Protein AF-A0A9D7NL13-F1 (afdb_monomer_lite)

Sequence (88 aa):
MILLLALGKTERYQIYLPDGYTPNSNQRYPVIYFLHGALSDHEGYGFIKDVLDNLIASKRIKPMIVVKPNGTKGNYGGEVCLPIPLVG

Foldseek 3Di:
DDQPVVVNDDWDKDKDFAPPDDPPDPDDAAEAEDEDDPLDFRCPPVVVNVVLNVCCVVVVDPGHMYMYTGPDDDPPDDNPPPPPPPPD

Structure (mmCIF, N/CA/C/O backbone):
data_AF-A0A9D7NL13-F1
#
_entry.id   AF-A0A9D7NL13-F1
#
loop_
_atom_site.group_PDB
_atom_site.id
_atom_site.type_symbol
_atom_site.label_atom_id
_atom_site.label_alt_id
_atom_site.label_comp_id
_atom_site.label_asym_id
_atom_site.label_entity_id
_atom_site.label_seq_id
_atom_site.pdbx_PDB_ins_code
_atom_site.Cartn_x
_atom_site.Cartn_y
_atom_site.Cartn_z
_atom_site.occupancy
_atom_site.B_iso_or_equiv
_atom_site.auth_seq_id
_atom_site.auth_comp_id
_atom_site.auth_asym_id
_atom_site.auth_atom_id
_atom_site.pdbx_PDB_model_num
ATOM 1 N N . MET A 1 1 ? 11.362 -9.301 3.816 1.00 44.16 1 MET A N 1
ATOM 2 C CA . MET A 1 1 ? 11.755 -10.314 2.816 1.00 44.16 1 MET A CA 1
ATOM 3 C C . MET A 1 1 ? 10.777 -11.470 2.935 1.00 44.16 1 MET A C 1
ATOM 5 O O . MET A 1 1 ? 10.767 -12.110 3.975 1.00 44.16 1 MET A O 1
ATOM 9 N N . ILE A 1 2 ? 9.884 -11.653 1.961 1.00 46.72 2 ILE A N 1
ATOM 10 C CA . ILE A 1 2 ? 8.871 -12.721 1.988 1.00 46.72 2 ILE A CA 1
ATOM 11 C C . ILE A 1 2 ? 9.268 -13.744 0.925 1.00 46.72 2 ILE A C 1
ATOM 13 O O . ILE A 1 2 ? 9.511 -13.377 -0.225 1.00 46.72 2 ILE A O 1
ATOM 17 N N . LEU A 1 3 ? 9.373 -15.012 1.322 1.00 44.69 3 LEU A N 1
ATOM 18 C CA . LEU A 1 3 ? 9.628 -16.116 0.402 1.00 44.69 3 LEU A CA 1
ATOM 19 C C . LEU A 1 3 ? 8.356 -16.377 -0.409 1.00 44.69 3 LEU A C 1
ATOM 21 O O . LEU A 1 3 ? 7.334 -16.766 0.159 1.00 44.69 3 LEU A O 1
ATOM 25 N N . LEU A 1 4 ? 8.408 -16.175 -1.727 1.00 54.94 4 LEU A N 1
ATOM 26 C CA . LEU A 1 4 ? 7.287 -16.512 -2.596 1.00 54.94 4 LEU A CA 1
ATOM 27 C C . LEU A 1 4 ? 7.452 -17.959 -3.061 1.00 54.94 4 LEU A C 1
ATOM 29 O O . LEU A 1 4 ? 8.131 -18.245 -4.047 1.00 54.94 4 LEU A O 1
ATOM 33 N N . LEU A 1 5 ? 6.835 -18.880 -2.318 1.00 58.84 5 LEU A N 1
ATOM 34 C CA . LEU A 1 5 ? 6.953 -2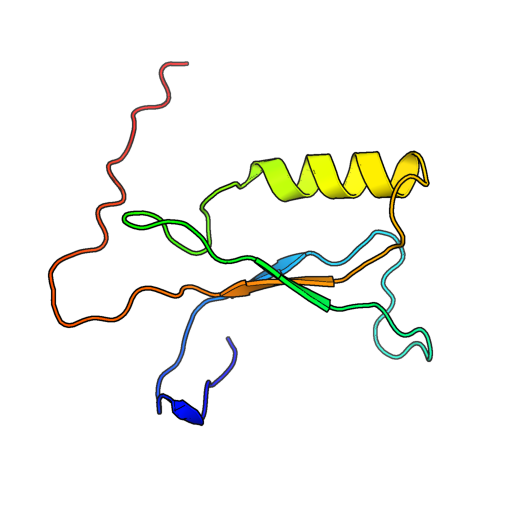0.328 -2.534 1.00 58.84 5 LEU A CA 1
ATOM 35 C C . LEU A 1 5 ? 6.576 -20.754 -3.963 1.00 58.84 5 LEU A C 1
ATOM 37 O O . LEU A 1 5 ? 7.194 -21.660 -4.507 1.00 58.84 5 LEU A O 1
ATOM 41 N N . ALA A 1 6 ? 5.632 -20.053 -4.598 1.00 60.53 6 ALA A N 1
ATOM 42 C CA . ALA A 1 6 ? 5.204 -20.329 -5.970 1.00 60.53 6 ALA A CA 1
ATOM 43 C C . ALA A 1 6 ? 6.293 -20.076 -7.031 1.00 60.53 6 ALA A C 1
ATOM 45 O O . ALA A 1 6 ? 6.266 -20.702 -8.085 1.00 60.53 6 ALA A O 1
ATOM 46 N N . LEU A 1 7 ? 7.249 -19.176 -6.765 1.00 63.50 7 LEU A N 1
ATOM 47 C CA . LEU A 1 7 ? 8.347 -18.863 -7.690 1.00 63.50 7 LEU A CA 1
ATOM 48 C C . LEU A 1 7 ? 9.689 -19.466 -7.254 1.00 63.50 7 LEU A C 1
ATOM 50 O O . LEU A 1 7 ? 10.673 -19.332 -7.981 1.00 63.50 7 LEU A O 1
ATOM 54 N N . GLY A 1 8 ? 9.755 -20.085 -6.068 1.00 61.25 8 GLY A N 1
ATOM 55 C CA . GLY A 1 8 ? 10.997 -20.619 -5.500 1.00 61.25 8 GLY A CA 1
ATOM 56 C C . GLY A 1 8 ? 12.090 -19.560 -5.312 1.00 61.25 8 GLY A C 1
ATOM 57 O O . GLY A 1 8 ? 13.274 -19.887 -5.298 1.00 61.25 8 GLY A O 1
ATOM 58 N N . LYS A 1 9 ? 11.707 -18.280 -5.226 1.00 65.75 9 LYS A N 1
ATOM 59 C CA . LYS A 1 9 ? 12.620 -17.134 -5.189 1.00 65.75 9 LYS A CA 1
ATOM 60 C C . LYS A 1 9 ? 12.220 -16.151 -4.099 1.00 65.75 9 LYS A C 1
ATOM 62 O O . LYS A 1 9 ? 11.056 -16.029 -3.711 1.00 65.75 9 LYS A O 1
ATOM 67 N N . THR A 1 10 ? 13.225 -15.434 -3.622 1.00 66.00 10 THR A N 1
ATOM 68 C CA . THR A 1 10 ? 13.052 -14.299 -2.725 1.00 66.00 10 THR A CA 1
ATOM 69 C C . THR A 1 10 ? 12.813 -13.046 -3.552 1.00 66.00 10 THR A C 1
ATOM 71 O O . THR A 1 10 ? 13.637 -12.697 -4.398 1.00 66.00 10 THR A O 1
ATOM 74 N N . GLU A 1 11 ? 11.709 -12.358 -3.277 1.00 71.25 11 GLU A N 1
ATOM 75 C CA . GLU A 1 11 ? 11.375 -11.090 -3.923 1.00 71.25 11 GLU A CA 1
ATOM 76 C C . GLU A 1 11 ? 11.332 -9.948 -2.909 1.00 71.25 11 GLU A C 1
ATOM 78 O O . GLU A 1 11 ? 11.141 -10.146 -1.699 1.00 71.25 11 GLU A O 1
ATOM 83 N N . ARG A 1 12 ? 11.524 -8.730 -3.417 1.00 74.62 12 ARG A N 1
ATOM 84 C CA . ARG A 1 12 ? 11.351 -7.501 -2.646 1.00 74.62 12 ARG A CA 1
ATOM 85 C C . ARG A 1 12 ? 9.932 -6.968 -2.834 1.00 74.62 12 ARG A C 1
ATOM 87 O O . ARG A 1 12 ? 9.363 -7.040 -3.921 1.00 74.62 12 ARG A O 1
ATOM 94 N N . TYR A 1 13 ? 9.390 -6.417 -1.755 1.00 79.12 13 TYR A N 1
ATOM 95 C CA . TYR A 1 13 ? 8.050 -5.845 -1.694 1.00 79.12 13 TYR A CA 1
ATOM 96 C C . TYR A 1 13 ? 8.116 -4.563 -0.875 1.00 79.12 13 TYR A C 1
ATOM 98 O O . TYR A 1 13 ? 8.799 -4.537 0.152 1.00 79.12 13 TYR A O 1
ATOM 106 N N . GLN A 1 14 ? 7.361 -3.547 -1.281 1.00 84.19 14 GLN A N 1
ATOM 107 C CA . GLN A 1 14 ? 7.019 -2.429 -0.406 1.00 84.19 14 GLN A CA 1
ATOM 108 C C . GLN A 1 14 ? 5.598 -2.630 0.122 1.00 84.19 14 GLN A C 1
ATOM 110 O O . GLN A 1 14 ? 4.710 -3.058 -0.614 1.00 84.19 14 GLN A O 1
ATOM 115 N N . ILE A 1 15 ? 5.385 -2.352 1.407 1.00 88.94 15 ILE A N 1
ATOM 116 C CA . ILE A 1 15 ? 4.076 -2.481 2.053 1.00 88.94 15 ILE A CA 1
ATOM 117 C C . ILE A 1 15 ? 3.732 -1.138 2.683 1.00 88.94 15 ILE A C 1
ATOM 119 O O . ILE A 1 15 ? 4.475 -0.638 3.523 1.00 88.94 15 ILE A O 1
ATOM 123 N N . TYR A 1 16 ? 2.601 -0.575 2.276 1.00 92.00 16 TYR A N 1
ATOM 124 C CA . TYR A 1 16 ? 1.965 0.550 2.943 1.00 92.00 16 TYR A CA 1
ATOM 125 C C . TYR A 1 16 ? 1.023 0.025 4.025 1.00 92.00 16 TYR A C 1
ATOM 127 O O . TYR A 1 16 ? 0.183 -0.843 3.763 1.00 92.00 16 TYR A O 1
ATOM 135 N N . LEU A 1 17 ? 1.159 0.581 5.225 1.00 93.06 17 LEU A N 1
ATOM 136 C CA . LEU A 1 17 ? 0.266 0.351 6.350 1.00 93.06 17 LEU A CA 1
ATOM 137 C C . LEU A 1 17 ? -0.425 1.679 6.667 1.00 93.06 17 LEU A C 1
ATOM 139 O O . LEU A 1 17 ? 0.270 2.692 6.753 1.00 93.06 17 LEU A O 1
ATOM 143 N N . PRO A 1 18 ? -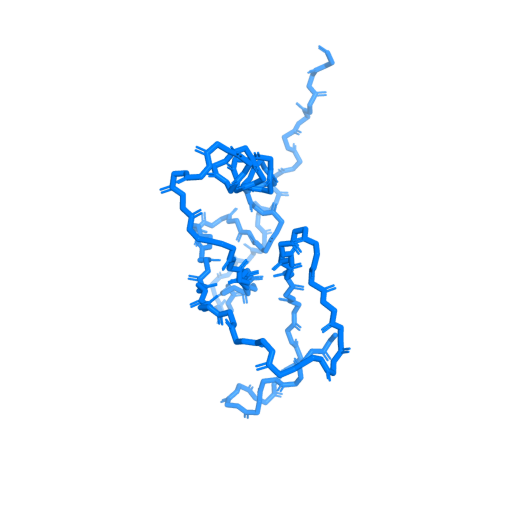1.757 1.690 6.821 1.00 92.06 18 PRO A N 1
ATOM 144 C CA . PRO A 1 18 ? -2.477 2.919 7.103 1.00 92.06 18 PRO A CA 1
ATOM 145 C C . PRO A 1 18 ? -2.185 3.396 8.527 1.00 92.06 18 PRO A C 1
ATOM 147 O O . PRO A 1 18 ? -1.893 2.590 9.417 1.00 92.06 18 PRO A O 1
ATOM 150 N N . ASP A 1 19 ? -2.344 4.696 8.757 1.00 87.69 19 ASP A N 1
ATOM 151 C CA . ASP A 1 19 ? -2.241 5.272 10.095 1.00 87.69 19 ASP A CA 1
ATOM 152 C C . ASP A 1 19 ? -3.170 4.558 11.090 1.00 87.69 19 ASP A C 1
ATOM 154 O O . ASP A 1 19 ? -4.323 4.223 10.796 1.00 87.69 19 ASP A O 1
ATOM 158 N N . GLY A 1 20 ? -2.641 4.294 12.287 1.00 84.31 20 GLY A N 1
ATOM 159 C CA . GLY A 1 20 ? -3.335 3.525 13.321 1.00 84.31 20 GLY A CA 1
ATOM 160 C C . GLY A 1 20 ? -3.321 2.007 13.106 1.00 84.31 20 GLY A C 1
ATOM 161 O O . GLY A 1 20 ? -4.038 1.293 13.807 1.00 84.31 20 GLY A O 1
ATOM 162 N N . TYR A 1 21 ? -2.525 1.488 12.164 1.00 89.62 21 TYR A N 1
ATOM 163 C CA . TYR A 1 21 ? -2.262 0.054 12.073 1.00 89.62 21 TYR A CA 1
ATOM 164 C C . TYR A 1 21 ? -1.541 -0.453 13.330 1.00 89.62 21 TYR A C 1
ATOM 166 O O . TYR A 1 21 ? -0.423 -0.038 13.635 1.00 89.62 21 TYR A O 1
ATOM 174 N N . THR A 1 22 ? -2.159 -1.415 14.018 1.00 86.12 22 THR A N 1
ATOM 175 C CA . THR A 1 22 ? -1.600 -2.038 15.223 1.00 86.12 22 THR A CA 1
ATOM 176 C C . THR A 1 22 ? -1.371 -3.531 14.985 1.00 86.12 22 THR A C 1
ATOM 178 O O . THR A 1 22 ? -2.344 -4.262 14.737 1.00 86.12 22 THR A O 1
ATOM 181 N N . PRO A 1 23 ? -0.117 -4.018 15.091 1.00 79.12 23 PRO A N 1
ATOM 182 C CA . PRO A 1 23 ? 0.177 -5.446 15.065 1.00 79.12 23 PRO A CA 1
ATOM 183 C C . PRO A 1 23 ? -0.631 -6.188 16.138 1.00 79.12 23 PRO A C 1
ATOM 185 O O . PRO A 1 23 ? -0.743 -5.717 17.265 1.00 79.12 23 PRO A O 1
ATOM 188 N N . ASN A 1 24 ? -1.176 -7.358 15.799 1.00 75.62 24 ASN A N 1
ATOM 189 C CA . ASN A 1 24 ? -1.958 -8.219 16.704 1.00 75.62 24 ASN A CA 1
ATOM 190 C C . ASN A 1 24 ? -3.322 -7.665 17.158 1.00 75.62 24 ASN A C 1
ATOM 192 O O . ASN A 1 24 ? -3.927 -8.211 18.080 1.00 75.62 24 ASN A O 1
ATOM 196 N N . SER A 1 25 ? -3.849 -6.623 16.509 1.00 84.69 25 SER A N 1
ATOM 197 C CA . SER A 1 25 ? -5.255 -6.249 16.693 1.00 84.69 25 SER A CA 1
ATOM 198 C C . SER A 1 25 ? -6.199 -7.216 15.957 1.00 84.69 25 SER A C 1
ATOM 200 O O . SER A 1 25 ? -5.836 -7.839 14.956 1.00 84.69 25 SER A O 1
ATOM 202 N N . ASN A 1 26 ? -7.453 -7.308 16.412 1.00 88.69 26 ASN A N 1
ATOM 203 C CA . ASN A 1 26 ? -8.508 -8.034 15.689 1.00 88.69 26 ASN A CA 1
ATOM 204 C C . ASN A 1 26 ? -9.061 -7.253 14.484 1.00 88.69 26 ASN A C 1
ATOM 206 O O . ASN A 1 26 ? -9.927 -7.759 13.768 1.00 88.69 26 ASN A O 1
ATOM 210 N N . GLN A 1 27 ? -8.559 -6.042 14.230 1.00 87.75 27 GLN A N 1
ATOM 211 C CA . GLN A 1 27 ? -8.967 -5.241 13.087 1.00 87.75 27 GLN A CA 1
ATOM 212 C C . GLN A 1 27 ? -8.514 -5.910 11.782 1.00 87.75 27 GLN A C 1
ATOM 214 O O . GLN A 1 27 ? -7.392 -6.406 11.659 1.00 87.75 27 GLN A O 1
ATOM 219 N N . ARG A 1 28 ? -9.403 -5.940 10.788 1.00 89.94 28 ARG A N 1
ATOM 220 C CA . ARG A 1 28 ? -9.109 -6.432 9.439 1.00 89.94 28 ARG A CA 1
ATOM 221 C C . ARG A 1 28 ? -9.104 -5.261 8.469 1.00 89.94 28 ARG A C 1
ATOM 223 O O . ARG A 1 28 ? -10.013 -4.435 8.491 1.00 89.94 28 ARG A O 1
ATOM 230 N N . TYR A 1 29 ? -8.090 -5.225 7.614 1.00 91.81 29 TYR A N 1
ATOM 231 C CA . TYR A 1 29 ? -7.940 -4.219 6.571 1.00 91.81 29 TYR A CA 1
ATOM 232 C C . TYR A 1 29 ? -8.095 -4.891 5.204 1.00 91.81 29 TYR A C 1
ATOM 234 O O . TYR A 1 29 ? -7.552 -5.983 5.011 1.00 91.81 29 TYR A O 1
ATOM 242 N N . PRO A 1 30 ? -8.812 -4.276 4.249 1.00 94.00 30 PRO A N 1
ATOM 243 C CA . PRO A 1 30 ? -8.743 -4.717 2.864 1.00 94.00 30 PRO A CA 1
ATOM 244 C C . PRO A 1 30 ? -7.308 -4.564 2.343 1.00 94.00 30 PRO A C 1
ATOM 246 O O . PRO A 1 30 ? -6.572 -3.672 2.777 1.00 94.00 30 PRO A O 1
ATOM 249 N N . VAL A 1 31 ? -6.921 -5.446 1.421 1.00 93.75 31 VAL A N 1
ATOM 250 C CA . VAL A 1 31 ? -5.572 -5.493 0.846 1.00 93.75 31 VAL A CA 1
ATOM 251 C C . VAL A 1 31 ? -5.649 -5.237 -0.651 1.00 93.75 31 VAL A C 1
ATOM 253 O O . VAL A 1 31 ? -6.415 -5.897 -1.352 1.00 93.75 31 VAL A O 1
ATOM 256 N N . ILE A 1 32 ? -4.838 -4.302 -1.140 1.00 91.94 32 ILE A N 1
ATOM 257 C CA . ILE A 1 32 ? -4.661 -4.039 -2.570 1.00 91.94 32 ILE A CA 1
ATOM 258 C C . ILE A 1 32 ? -3.253 -4.459 -2.982 1.00 91.94 32 ILE A C 1
ATOM 260 O O . ILE A 1 32 ? -2.274 -4.066 -2.351 1.00 91.94 32 ILE A O 1
ATOM 264 N N . TYR A 1 33 ? -3.151 -5.215 -4.072 1.00 88.81 33 TYR A N 1
ATOM 265 C CA . TYR A 1 33 ? -1.885 -5.470 -4.753 1.00 88.81 33 TYR A CA 1
ATOM 266 C C . TYR A 1 33 ? -1.711 -4.438 -5.864 1.00 88.81 33 TYR A C 1
ATOM 268 O O . TYR A 1 33 ? -2.445 -4.452 -6.850 1.00 88.81 33 TYR A O 1
ATOM 276 N N . PHE A 1 34 ? -0.767 -3.519 -5.681 1.00 87.69 34 PHE A N 1
ATOM 277 C CA . PHE A 1 34 ? -0.506 -2.428 -6.610 1.00 87.69 34 PHE A CA 1
ATOM 278 C C . PHE A 1 34 ? 0.727 -2.752 -7.454 1.00 87.69 34 PHE A C 1
ATOM 280 O O . PHE A 1 34 ? 1.856 -2.716 -6.963 1.00 87.69 34 PHE A O 1
ATOM 287 N N . LEU A 1 35 ? 0.497 -3.104 -8.718 1.00 84.94 35 LEU A N 1
ATOM 288 C CA . LEU A 1 35 ? 1.549 -3.449 -9.671 1.00 84.94 35 LEU A CA 1
ATOM 289 C C . LEU A 1 35 ? 2.067 -2.200 -10.381 1.00 84.94 35 LEU A C 1
ATOM 291 O O . LEU A 1 35 ? 1.301 -1.299 -10.721 1.00 84.94 35 LEU A O 1
ATOM 295 N N . HIS A 1 36 ? 3.371 -2.170 -10.628 1.00 80.75 36 HIS A N 1
ATOM 296 C CA . HIS A 1 36 ? 3.992 -1.148 -11.458 1.00 80.75 36 HIS A CA 1
ATOM 297 C C . HIS A 1 36 ? 3.828 -1.481 -12.954 1.00 80.75 36 HIS A C 1
ATOM 299 O O . HIS A 1 36 ? 3.542 -2.620 -13.332 1.00 80.75 36 HIS A O 1
ATOM 305 N N . GLY A 1 37 ? 4.023 -0.482 -13.817 1.00 73.88 37 GLY A N 1
ATOM 306 C CA . GLY A 1 37 ? 4.105 -0.684 -15.265 1.00 73.88 37 GLY A CA 1
ATOM 307 C C . GLY A 1 37 ? 5.425 -1.333 -15.699 1.00 73.88 37 GLY A C 1
ATOM 308 O O . GLY A 1 37 ? 6.332 -1.544 -14.890 1.00 73.88 37 GLY A O 1
ATOM 309 N N . ALA A 1 38 ? 5.549 -1.632 -16.994 1.00 67.69 38 ALA A N 1
ATOM 310 C CA . ALA A 1 38 ? 6.816 -2.072 -17.578 1.00 67.69 38 ALA A CA 1
ATOM 311 C C . ALA A 1 38 ? 7.916 -1.012 -17.366 1.00 67.69 38 ALA A C 1
ATOM 313 O O . ALA A 1 38 ? 7.619 0.181 -17.338 1.00 67.69 38 ALA A O 1
ATOM 314 N N . LEU A 1 39 ? 9.175 -1.452 -17.245 1.00 67.31 39 LEU A N 1
ATOM 315 C CA . LEU A 1 39 ? 10.353 -0.594 -17.004 1.00 67.31 39 LEU A CA 1
ATOM 316 C C . LEU A 1 39 ? 10.368 0.129 -15.642 1.00 67.31 39 LEU A C 1
ATOM 318 O O . LEU A 1 39 ? 11.135 1.064 -15.442 1.00 67.31 39 LEU A O 1
ATOM 322 N N . SER A 1 40 ? 9.536 -0.306 -14.699 1.00 68.50 40 SER A N 1
ATOM 323 C CA . SER A 1 40 ? 9.544 0.153 -13.309 1.00 68.50 40 SER A CA 1
ATOM 324 C C . SER A 1 40 ? 9.629 -1.052 -12.364 1.00 68.50 40 SER A C 1
ATOM 326 O O . SER A 1 40 ? 9.660 -2.203 -12.810 1.00 68.50 40 SER A O 1
ATOM 328 N N . ASP A 1 41 ? 9.704 -0.790 -11.066 1.00 70.62 41 ASP A N 1
ATOM 329 C CA . ASP A 1 41 ? 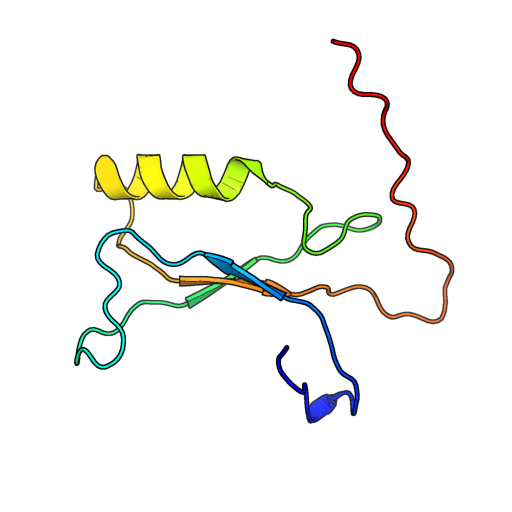9.848 -1.789 -10.011 1.00 70.62 41 ASP A CA 1
ATOM 330 C C . ASP A 1 41 ? 8.961 -1.439 -8.800 1.00 70.62 41 ASP A C 1
ATOM 332 O O . ASP A 1 41 ? 8.042 -0.616 -8.880 1.00 70.62 41 ASP A O 1
ATOM 336 N N . HIS A 1 42 ? 9.219 -2.064 -7.649 1.00 65.00 42 HIS A N 1
ATOM 337 C CA . HIS A 1 42 ? 8.445 -1.810 -6.436 1.00 65.00 42 HIS A CA 1
ATOM 338 C C . HIS A 1 42 ? 8.566 -0.371 -5.897 1.00 65.00 42 HIS A C 1
ATOM 340 O O . HIS A 1 42 ? 7.714 0.028 -5.104 1.00 65.00 42 HIS A O 1
ATOM 346 N N . GLU A 1 43 ? 9.602 0.399 -6.264 1.00 74.50 43 GLU A N 1
ATOM 347 C CA . GLU A 1 43 ? 9.794 1.797 -5.838 1.00 74.50 43 GLU A CA 1
ATOM 348 C C . GLU A 1 43 ? 9.008 2.773 -6.712 1.00 74.50 43 GLU A C 1
ATOM 350 O O . GLU A 1 43 ? 8.685 3.877 -6.266 1.00 74.50 43 GLU A O 1
ATOM 355 N N . GLY A 1 44 ? 8.613 2.339 -7.913 1.00 75.31 44 GLY A N 1
ATOM 356 C CA . GLY A 1 44 ? 7.729 3.086 -8.798 1.00 75.31 44 GLY A CA 1
ATOM 357 C C . GLY A 1 44 ? 6.506 3.641 -8.066 1.00 75.31 44 GLY A C 1
ATOM 358 O O . GLY A 1 44 ? 5.943 3.000 -7.172 1.00 75.31 44 GLY A O 1
ATOM 359 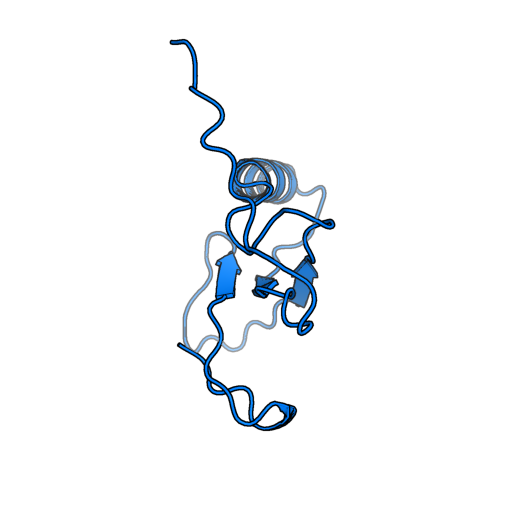N N . TYR A 1 45 ? 6.079 4.846 -8.449 1.00 80.00 45 TYR A N 1
ATOM 360 C CA . TYR A 1 45 ? 4.925 5.536 -7.861 1.00 80.00 45 TYR A CA 1
ATOM 361 C C . TYR A 1 45 ? 5.058 5.817 -6.349 1.00 80.00 45 TYR A C 1
ATOM 363 O O . TYR A 1 45 ? 4.116 5.608 -5.583 1.00 80.00 45 TYR A O 1
ATO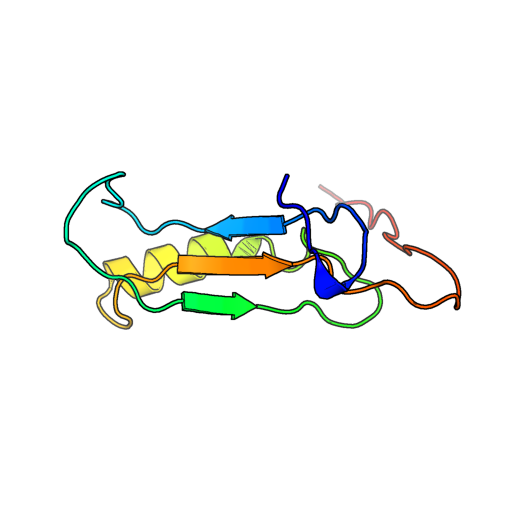M 371 N N . GLY A 1 46 ? 6.218 6.310 -5.898 1.00 83.75 46 GLY A N 1
ATOM 372 C CA . GLY A 1 46 ? 6.456 6.678 -4.490 1.00 83.75 46 GLY A CA 1
ATOM 373 C C . GLY A 1 46 ? 5.402 7.627 -3.890 1.00 83.75 46 GLY A C 1
ATOM 374 O O . GLY A 1 46 ? 5.046 7.488 -2.723 1.00 83.75 46 GLY A O 1
ATOM 375 N N . PHE A 1 47 ? 4.811 8.500 -4.715 1.00 87.38 47 PHE A N 1
ATOM 376 C CA . PHE A 1 47 ? 3.744 9.435 -4.327 1.00 87.38 47 PHE A CA 1
ATOM 377 C C . PHE A 1 47 ? 2.444 8.763 -3.849 1.00 87.38 47 PHE A C 1
ATOM 379 O O . PHE A 1 47 ? 1.589 9.422 -3.259 1.00 87.38 47 PHE A O 1
ATOM 386 N N . ILE A 1 48 ? 2.250 7.462 -4.107 1.00 90.19 48 ILE A N 1
ATOM 387 C CA . ILE A 1 48 ? 1.024 6.746 -3.722 1.00 90.19 48 ILE A CA 1
ATOM 388 C C . ILE A 1 48 ? 0.793 6.795 -2.217 1.00 90.19 48 ILE A C 1
ATOM 390 O O . ILE A 1 48 ? -0.358 6.887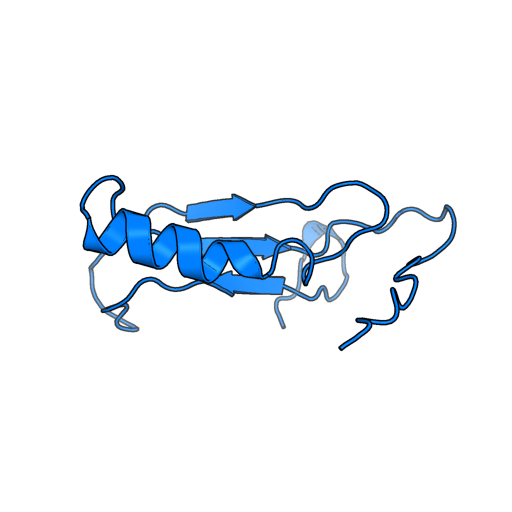 -1.801 1.00 90.19 48 ILE A O 1
ATOM 394 N N . LYS A 1 49 ? 1.860 6.774 -1.410 1.00 90.44 49 LYS A N 1
ATOM 395 C CA . LYS A 1 49 ? 1.740 6.886 0.045 1.00 90.44 49 LYS A CA 1
ATOM 396 C C . LYS A 1 49 ? 0.956 8.148 0.428 1.00 90.44 49 LYS A C 1
ATOM 398 O O . LYS A 1 49 ? -0.063 8.049 1.102 1.00 90.44 49 LYS A O 1
ATOM 403 N N . ASP A 1 50 ? 1.384 9.305 -0.068 1.00 93.44 50 ASP A N 1
ATOM 404 C CA . ASP A 1 50 ? 0.785 10.593 0.294 1.00 93.44 50 ASP A CA 1
ATOM 405 C C . ASP A 1 50 ? -0.651 10.719 -0.229 1.00 93.44 50 ASP A C 1
ATOM 407 O O . ASP A 1 50 ? -1.522 11.289 0.428 1.00 93.44 50 ASP A O 1
ATOM 411 N N . VAL A 1 51 ? -0.937 10.145 -1.402 1.00 94.81 51 VAL A N 1
ATOM 412 C CA . VAL A 1 51 ? -2.305 10.084 -1.936 1.00 94.81 51 VAL A CA 1
ATOM 413 C C . VAL A 1 51 ? -3.204 9.234 -1.037 1.00 94.81 51 VAL A C 1
ATOM 415 O O . VAL A 1 51 ? -4.313 9.661 -0.716 1.00 94.81 51 VAL A O 1
ATOM 418 N N . LEU A 1 52 ? -2.747 8.052 -0.615 1.00 94.81 52 LEU A N 1
ATOM 419 C CA . LEU A 1 52 ? -3.517 7.168 0.262 1.00 94.81 52 LEU A CA 1
ATOM 420 C C . LEU A 1 52 ? -3.777 7.820 1.620 1.00 94.81 52 LEU A C 1
ATOM 422 O O . LEU A 1 52 ? -4.927 7.836 2.058 1.00 94.81 52 LEU A O 1
ATOM 426 N N . ASP A 1 53 ? -2.754 8.420 2.229 1.00 94.62 53 ASP A N 1
ATOM 427 C CA . ASP A 1 53 ? -2.881 9.120 3.510 1.00 94.62 53 ASP A CA 1
ATOM 428 C C . ASP A 1 53 ? -3.918 10.245 3.418 1.00 94.62 53 ASP A C 1
ATOM 430 O O . ASP A 1 53 ? -4.853 10.306 4.218 1.00 94.62 53 ASP A O 1
ATOM 434 N N . ASN A 1 54 ? -3.838 11.077 2.376 1.00 96.75 54 ASN A N 1
ATOM 435 C CA . ASN A 1 54 ? -4.792 12.165 2.159 1.00 96.75 54 ASN A CA 1
ATOM 436 C C . ASN A 1 54 ? -6.225 11.659 1.929 1.00 96.75 54 ASN A C 1
ATOM 438 O O . ASN A 1 54 ? -7.192 12.234 2.441 1.00 96.75 54 ASN A O 1
ATOM 442 N N . LEU A 1 55 ? -6.401 10.579 1.163 1.00 96.31 55 LEU A N 1
ATOM 443 C CA . LEU A 1 55 ? -7.721 10.001 0.899 1.00 96.31 55 LEU A CA 1
ATOM 444 C C . LEU A 1 55 ? -8.328 9.332 2.140 1.00 96.31 55 LEU A C 1
ATOM 446 O O . LEU A 1 55 ? -9.547 9.394 2.326 1.00 96.31 55 LEU A O 1
ATOM 450 N N . ILE A 1 56 ? -7.504 8.721 2.993 1.00 94.94 56 ILE A N 1
ATOM 451 C CA . ILE A 1 56 ? -7.935 8.134 4.267 1.00 94.94 56 ILE A CA 1
ATOM 452 C C . ILE A 1 56 ? -8.288 9.243 5.264 1.00 94.94 56 ILE A C 1
ATOM 454 O O . ILE A 1 56 ? -9.372 9.210 5.848 1.00 94.94 56 ILE A O 1
ATOM 458 N N . ALA A 1 57 ? -7.435 10.262 5.407 1.00 95.19 57 ALA A N 1
ATOM 459 C CA . ALA A 1 57 ? -7.667 11.398 6.300 1.00 95.19 57 ALA A CA 1
ATOM 460 C C . ALA A 1 57 ? -8.942 12.176 5.926 1.00 95.19 57 ALA A C 1
ATOM 462 O O . ALA A 1 57 ? -9.739 12.537 6.793 1.00 95.19 57 ALA A O 1
ATOM 463 N N . SER A 1 58 ? -9.192 12.356 4.624 1.00 97.06 58 SER A N 1
ATOM 464 C CA . SER A 1 58 ? -10.426 12.965 4.102 1.00 97.06 58 SER A CA 1
ATOM 465 C C . SER A 1 58 ? -11.637 12.020 4.081 1.00 97.06 58 SER A C 1
ATOM 467 O O . SER A 1 58 ? -12.708 12.410 3.616 1.00 97.06 58 SER A O 1
ATOM 469 N N . LYS A 1 59 ? -11.501 10.785 4.591 1.00 95.25 59 LYS A N 1
ATOM 470 C CA . LYS A 1 59 ? -12.554 9.752 4.662 1.00 95.25 59 LYS A CA 1
ATOM 471 C C . LYS A 1 59 ? -13.168 9.382 3.306 1.00 95.25 59 LYS A C 1
ATOM 473 O O . LYS A 1 59 ? -14.295 8.892 3.243 1.00 95.25 59 LYS A O 1
ATOM 478 N N . ARG A 1 60 ? -12.431 9.591 2.213 1.00 96.81 60 ARG A N 1
ATOM 479 C CA . ARG A 1 60 ? -12.860 9.230 0.853 1.00 96.81 60 ARG A CA 1
ATOM 480 C C . ARG A 1 60 ? -12.646 7.751 0.552 1.00 96.81 60 ARG A C 1
ATOM 482 O O . ARG A 1 60 ? -13.359 7.194 -0.277 1.00 96.81 60 ARG A O 1
ATOM 489 N N . ILE A 1 61 ? -11.691 7.119 1.234 1.00 95.50 61 ILE A N 1
ATOM 490 C CA . ILE A 1 61 ? -11.460 5.671 1.203 1.00 95.50 61 ILE A CA 1
ATOM 491 C C . ILE A 1 61 ? -11.328 5.126 2.630 1.00 95.50 61 ILE A C 1
ATOM 493 O O . ILE A 1 61 ? -11.022 5.862 3.567 1.00 95.50 61 ILE A O 1
ATOM 497 N N . LYS A 1 62 ? -11.561 3.822 2.802 1.00 93.44 62 LYS A N 1
ATOM 498 C CA . LYS A 1 62 ? -11.333 3.135 4.082 1.00 93.44 62 LYS A CA 1
ATOM 499 C C . LYS A 1 62 ? -9.829 2.886 4.287 1.00 93.44 62 LYS A C 1
ATOM 501 O O . LYS A 1 62 ? -9.151 2.624 3.295 1.00 93.44 62 LYS A O 1
ATOM 506 N N . PRO A 1 63 ? -9.315 2.879 5.532 1.00 93.81 63 PRO A N 1
ATOM 507 C CA . PRO A 1 63 ? -7.960 2.410 5.820 1.00 93.81 63 PRO A CA 1
ATOM 508 C C . PRO A 1 63 ? -7.706 1.027 5.208 1.00 93.81 63 PRO A C 1
ATOM 510 O O . PRO A 1 63 ? -8.543 0.131 5.340 1.00 93.81 63 PRO A O 1
ATOM 513 N N . MET A 1 64 ? -6.571 0.852 4.535 1.00 94.44 64 MET A N 1
ATOM 514 C CA . MET A 1 64 ? -6.253 -0.358 3.773 1.00 94.44 64 MET A CA 1
ATOM 515 C C . MET A 1 64 ? -4.750 -0.607 3.719 1.00 94.44 64 MET A C 1
ATOM 517 O O . MET A 1 64 ? -3.965 0.331 3.819 1.00 94.44 64 MET A O 1
ATOM 521 N N . ILE A 1 65 ? -4.364 -1.865 3.525 1.00 93.56 65 ILE A N 1
ATOM 522 C CA . ILE A 1 65 ? -2.970 -2.258 3.301 1.00 93.56 65 ILE A CA 1
ATOM 523 C C . ILE A 1 65 ? -2.725 -2.284 1.794 1.00 93.56 65 ILE A C 1
ATOM 525 O O . ILE A 1 65 ? -3.525 -2.851 1.046 1.00 93.56 65 ILE A O 1
ATOM 529 N N . VAL A 1 66 ? -1.609 -1.714 1.341 1.00 91.44 66 VAL A N 1
ATOM 530 C CA . VAL A 1 66 ? -1.211 -1.791 -0.072 1.00 91.44 66 VAL A CA 1
ATOM 531 C C . VAL A 1 66 ? 0.124 -2.503 -0.187 1.00 91.44 66 VAL A C 1
ATOM 533 O O . VAL A 1 66 ? 1.110 -2.101 0.423 1.00 91.44 66 VAL A O 1
ATOM 536 N N . VAL A 1 67 ? 0.150 -3.574 -0.973 1.00 89.75 67 VAL A N 1
ATOM 537 C CA . VAL A 1 67 ? 1.345 -4.366 -1.258 1.00 89.75 67 VAL A CA 1
ATOM 538 C C . VAL A 1 67 ? 1.810 -4.038 -2.668 1.00 89.75 67 VAL A C 1
ATOM 540 O O . VAL A 1 67 ? 1.071 -4.233 -3.630 1.00 89.75 67 VAL A O 1
ATOM 543 N N . LYS A 1 68 ? 3.047 -3.568 -2.792 1.00 87.31 68 LYS A N 1
ATOM 544 C CA . LYS A 1 68 ? 3.724 -3.280 -4.057 1.00 87.31 68 LYS A CA 1
ATOM 545 C C . LYS A 1 68 ? 4.799 -4.345 -4.292 1.00 87.31 68 LYS A C 1
ATOM 547 O O . LYS A 1 68 ? 5.920 -4.197 -3.792 1.00 87.31 68 LYS A O 1
ATOM 552 N N . PRO A 1 69 ? 4.469 -5.467 -4.951 1.00 80.56 69 PRO A N 1
ATOM 553 C CA . PRO A 1 69 ? 5.458 -6.478 -5.294 1.00 80.56 69 PRO A CA 1
ATOM 554 C C . PRO A 1 69 ? 6.344 -5.989 -6.440 1.00 80.56 69 PRO A C 1
ATOM 556 O O . PRO A 1 69 ? 5.884 -5.260 -7.318 1.00 80.56 69 PRO A O 1
ATOM 559 N N . ASN A 1 70 ? 7.601 -6.428 -6.462 1.00 75.94 70 ASN A N 1
ATOM 560 C CA . ASN A 1 70 ? 8.395 -6.349 -7.681 1.00 75.94 70 ASN A CA 1
ATOM 561 C C . ASN A 1 70 ? 7.941 -7.471 -8.631 1.00 75.94 70 ASN A C 1
ATOM 563 O O . ASN A 1 70 ? 8.151 -8.651 -8.346 1.00 75.94 70 ASN A O 1
ATOM 567 N N . GLY A 1 71 ? 7.248 -7.104 -9.711 1.00 62.94 71 GLY A N 1
ATOM 568 C CA . GLY A 1 71 ? 6.613 -8.034 -10.648 1.00 62.94 71 GLY A CA 1
ATOM 569 C C . GLY A 1 71 ? 7.471 -8.417 -11.858 1.00 62.94 71 GLY A C 1
ATOM 570 O O . GLY A 1 71 ? 7.036 -9.230 -12.673 1.00 62.94 71 GLY A O 1
ATOM 571 N N . THR A 1 72 ? 8.671 -7.854 -12.011 1.00 60.75 72 THR A N 1
ATOM 572 C CA . THR A 1 72 ? 9.471 -8.026 -13.234 1.00 60.75 72 THR A CA 1
ATOM 573 C C . THR A 1 72 ? 10.488 -9.157 -13.091 1.00 60.75 72 THR A C 1
ATOM 575 O O . THR A 1 72 ? 11.587 -8.940 -12.591 1.00 60.75 72 THR A O 1
ATOM 578 N N . LYS A 1 73 ? 10.160 -10.366 -13.578 1.00 55.94 73 LYS A N 1
ATOM 579 C CA . LYS A 1 73 ? 11.141 -11.445 -13.838 1.00 55.94 73 LYS A CA 1
ATOM 580 C C . LYS A 1 73 ? 10.796 -12.258 -15.088 1.00 55.94 73 LYS A C 1
ATOM 582 O O . LYS A 1 73 ? 10.322 -13.387 -14.999 1.00 55.94 73 LYS A O 1
ATOM 587 N N . GLY A 1 74 ? 11.081 -11.696 -16.260 1.00 46.59 74 GLY A N 1
ATOM 588 C CA . GLY A 1 74 ? 11.254 -12.459 -17.499 1.00 46.59 74 GLY A CA 1
ATOM 589 C C . GLY A 1 74 ? 12.722 -12.423 -17.924 1.00 46.59 74 GLY A C 1
ATOM 590 O O . GLY A 1 74 ? 13.386 -11.416 -17.710 1.00 46.59 74 GLY A O 1
ATOM 591 N N . ASN A 1 75 ? 13.230 -13.483 -18.562 1.00 45.34 75 ASN A N 1
ATOM 592 C CA . ASN A 1 75 ? 14.582 -13.555 -19.153 1.00 45.34 75 ASN A CA 1
ATOM 593 C C . ASN A 1 75 ? 14.804 -12.577 -20.337 1.00 45.34 75 ASN A C 1
ATOM 595 O O . ASN A 1 75 ? 15.686 -12.785 -21.164 1.00 45.34 75 ASN A O 1
ATOM 599 N N . TYR A 1 76 ? 14.007 -11.515 -20.428 1.00 44.56 76 TYR A N 1
ATOM 600 C CA . TYR A 1 76 ? 14.142 -10.430 -21.383 1.00 44.56 76 TYR A CA 1
ATOM 601 C C . TYR A 1 76 ? 14.621 -9.199 -20.613 1.00 44.56 76 TYR A C 1
ATOM 603 O O . TYR A 1 76 ? 13.822 -8.492 -20.015 1.00 44.56 76 TYR A O 1
ATOM 611 N N . GLY A 1 77 ? 15.944 -9.030 -20.580 1.00 41.66 77 GLY A N 1
ATOM 612 C CA . GLY A 1 77 ? 16.662 -7.773 -20.361 1.00 41.66 77 GLY A CA 1
ATOM 613 C C . GLY A 1 77 ? 16.079 -6.748 -19.385 1.00 41.66 77 GLY A C 1
ATOM 614 O O . GLY A 1 77 ? 15.278 -5.912 -19.776 1.00 41.66 77 GLY A O 1
ATOM 615 N N . GLY A 1 78 ? 16.667 -6.714 -18.189 1.00 41.44 78 GLY A N 1
ATOM 616 C CA . GLY A 1 78 ? 17.086 -5.459 -17.569 1.00 41.44 78 GLY A CA 1
ATOM 617 C C . GLY A 1 78 ? 16.027 -4.704 -16.780 1.00 41.44 78 GLY A C 1
ATOM 618 O O . GLY A 1 78 ? 15.114 -4.092 -17.326 1.00 41.44 78 GLY A O 1
ATOM 619 N N . GLU A 1 79 ? 16.263 -4.615 -15.475 1.00 49.97 79 GLU A N 1
ATOM 620 C CA . GLU A 1 79 ? 16.040 -3.358 -14.772 1.00 49.97 79 GLU A CA 1
ATOM 621 C C . GLU A 1 79 ? 16.625 -2.227 -15.629 1.00 49.97 79 GLU A C 1
ATOM 623 O O . GLU A 1 79 ? 17.835 -2.131 -15.826 1.00 49.97 79 GLU A O 1
ATOM 628 N N . VAL A 1 80 ? 15.756 -1.387 -16.174 1.00 43.62 80 VAL A N 1
ATOM 629 C CA . VAL A 1 80 ? 16.144 -0.079 -16.685 1.00 43.62 80 VAL A CA 1
ATOM 630 C C . VAL A 1 80 ? 15.521 0.929 -15.732 1.00 43.62 80 VAL A C 1
ATOM 632 O O . VAL A 1 80 ? 14.615 1.681 -16.071 1.00 43.62 80 VAL A O 1
ATOM 635 N N . CYS A 1 81 ? 16.016 0.918 -14.492 1.00 42.34 81 CYS A N 1
ATOM 636 C CA . CYS A 1 81 ? 16.002 2.119 -13.674 1.00 42.34 81 CYS A CA 1
ATOM 637 C C . CYS A 1 81 ? 16.979 3.075 -14.361 1.00 42.34 81 CYS A C 1
ATOM 639 O O . CYS A 1 81 ? 18.174 3.076 -14.065 1.00 42.34 81 CYS A O 1
ATOM 641 N N . LEU A 1 82 ? 16.511 3.808 -15.380 1.00 37.31 82 LEU A N 1
ATOM 642 C CA . LEU A 1 82 ? 17.278 4.960 -15.829 1.00 37.31 82 LEU A CA 1
ATOM 643 C C . LEU A 1 82 ? 17.358 5.875 -14.609 1.00 37.31 82 LEU A C 1
ATOM 645 O O . LEU A 1 82 ? 16.302 6.244 -14.088 1.00 37.31 82 LEU A O 1
ATOM 649 N N . PRO A 1 83 ? 18.561 6.239 -14.135 1.00 35.22 83 PRO A N 1
ATOM 650 C CA . PRO A 1 83 ? 18.676 7.353 -13.222 1.00 35.22 83 PRO A CA 1
ATOM 651 C C . PRO A 1 83 ? 18.169 8.563 -14.002 1.00 35.22 83 PRO A C 1
ATOM 653 O O . PRO A 1 83 ? 18.894 9.132 -14.811 1.00 35.22 83 PRO A O 1
ATOM 656 N N . ILE A 1 84 ? 16.893 8.912 -13.840 1.00 40.88 84 ILE A N 1
ATOM 657 C CA . ILE A 1 84 ? 16.406 10.212 -14.276 1.00 40.88 84 ILE A CA 1
ATOM 658 C C . ILE A 1 84 ? 17.113 11.177 -13.326 1.00 40.88 84 ILE A C 1
ATOM 660 O O . ILE A 1 84 ? 16.842 11.113 -12.123 1.00 40.88 84 ILE A O 1
ATOM 664 N N . PRO A 1 85 ? 18.062 12.009 -13.797 1.00 32.06 85 PRO A N 1
ATOM 665 C CA . PRO A 1 85 ? 18.635 13.023 -12.938 1.00 32.06 85 PRO A CA 1
ATOM 666 C C . PRO A 1 85 ? 17.473 13.904 -12.492 1.00 32.06 85 PRO A C 1
ATOM 668 O O . PRO A 1 85 ? 16.828 14.561 -13.311 1.00 32.06 85 PRO A O 1
ATOM 671 N N . LEU A 1 86 ? 17.167 13.868 -11.197 1.00 36.19 86 LEU A N 1
ATOM 672 C CA . LEU A 1 86 ? 16.324 14.874 -10.578 1.00 36.19 86 LEU A CA 1
ATOM 673 C C . LEU A 1 86 ? 17.124 16.175 -10.666 1.00 36.19 86 LEU A C 1
ATOM 675 O O . LEU A 1 86 ? 18.029 16.416 -9.869 1.00 36.19 86 LEU A O 1
ATOM 679 N N . VAL A 1 87 ? 16.873 16.949 -11.721 1.00 31.73 87 VAL A N 1
ATOM 680 C CA . VAL A 1 87 ? 17.300 18.346 -11.790 1.00 31.73 87 VAL A CA 1
ATOM 681 C C . VAL A 1 87 ? 16.575 19.063 -10.651 1.00 31.73 87 VAL A C 1
ATOM 683 O O . VAL A 1 87 ? 15.372 18.855 -10.474 1.00 31.73 87 VAL A O 1
ATOM 686 N N . GLY A 1 88 ? 17.368 19.770 -9.842 1.00 34.16 88 GLY A N 1
ATOM 687 C CA . GLY A 1 88 ? 16.995 20.316 -8.536 1.00 34.16 88 GLY A CA 1
ATOM 688 C C . GLY A 1 88 ? 16.004 21.466 -8.544 1.00 34.16 88 GLY A C 1
ATOM 689 O O . GLY A 1 88 ? 15.613 21.936 -9.635 1.00 34.16 88 GLY A O 1
#

Secondary structure (DSSP, 8-state):
-EEETTTTEEE-EEEE--TT--TT-S----EEE----TT--TTS-TTHHHHHHHHHHTTSS---EEEEE-----SS------------

pLDDT: mean 74.23, std 20.13, range [31.73, 97.06]

Radius of gyration: 15.64 Å; chains: 1; bounding box: 32×41×38 Å